Protein AF-A0A9D2LZL7-F1 (afdb_monomer_lite)

Sequence (70 aa):
MNKEEIKKILPHREPMLLVDEVELIDGVAHGKCHIRGDEFFLQGHFPGNPVVPGVIQCEMLAQSACVLLA

Organism: NCBI:txid2838416

Secondary structure (DSSP, 8-state):
--HHHHHHH----TTS---SEEEEETTEEEEE----S--HHHHSS-TTS----HHHHHHHHHHHHHGGG-

pLDDT: mean 96.25, std 2.89, range [77.75, 98.56]

Foldseek 3Di:
DAPVVLVVQDVDDPPLPAFGDWDADPLDIDTDGDDPCPRPQQVVCPVVDGDDDPVSVVSSRVSSVSVSVD

Structure (mmCIF, N/CA/C/O backbone):
data_AF-A0A9D2LZL7-F1
#
_entry.id   AF-A0A9D2LZL7-F1
#
loop_
_atom_site.group_PDB
_atom_site.id
_atom_site.type_symbol
_atom_site.label_atom_id
_atom_site.label_alt_id
_atom_site.label_comp_id
_atom_site.label_asym_id
_atom_site.label_entity_id
_atom_site.label_seq_id
_atom_site.pdbx_PDB_ins_code
_atom_site.Cartn_x
_atom_site.Cartn_y
_atom_site.Cartn_z
_atom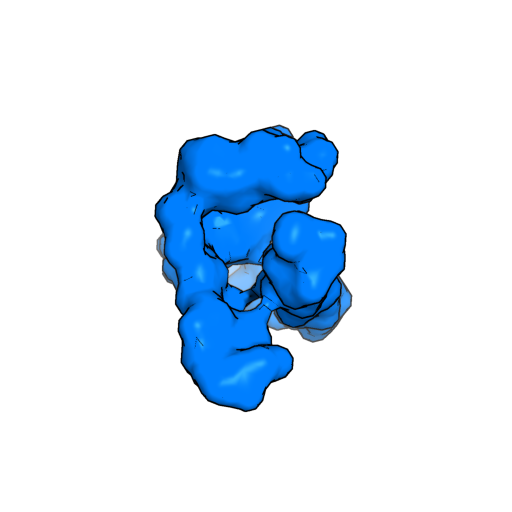_site.occupancy
_atom_site.B_iso_or_equiv
_atom_site.auth_seq_id
_atom_site.auth_comp_id
_atom_site.auth_asym_id
_atom_site.auth_atom_id
_atom_site.pdbx_PDB_model_num
ATOM 1 N N . MET A 1 1 ? 8.694 -5.841 -8.469 1.00 93.88 1 MET A N 1
ATOM 2 C CA . MET A 1 1 ? 9.575 -5.022 -7.619 1.00 93.88 1 MET A CA 1
ATOM 3 C C . MET A 1 1 ? 9.235 -5.302 -6.175 1.00 93.88 1 MET A C 1
ATOM 5 O O . MET A 1 1 ? 8.064 -5.217 -5.819 1.00 93.88 1 MET A O 1
ATOM 9 N N . ASN A 1 2 ? 10.228 -5.673 -5.377 1.00 96.38 2 ASN A N 1
ATOM 10 C CA . ASN A 1 2 ? 10.076 -5.839 -3.934 1.00 96.38 2 ASN A CA 1
ATOM 11 C C . ASN A 1 2 ? 10.197 -4.486 -3.207 1.00 96.38 2 ASN A C 1
ATOM 13 O O . ASN A 1 2 ? 10.580 -3.471 -3.793 1.00 96.38 2 ASN A O 1
ATOM 17 N N . LYS A 1 3 ? 9.902 -4.479 -1.906 1.00 95.44 3 LYS A N 1
ATOM 18 C CA . LYS A 1 3 ? 9.874 -3.269 -1.072 1.00 95.44 3 LYS A CA 1
ATOM 19 C C . LYS A 1 3 ? 11.168 -2.445 -1.101 1.00 95.44 3 LYS A C 1
ATOM 21 O O . LYS A 1 3 ? 11.112 -1.216 -1.111 1.00 95.44 3 LYS A O 1
ATOM 26 N N . GLU A 1 4 ? 12.329 -3.093 -1.158 1.00 96.44 4 GLU A N 1
ATOM 27 C CA . GLU A 1 4 ? 13.626 -2.403 -1.185 1.00 96.44 4 GLU A CA 1
ATOM 28 C C . GLU A 1 4 ? 13.922 -1.765 -2.547 1.00 96.44 4 GLU A C 1
ATOM 30 O O . GLU A 1 4 ? 14.548 -0.707 -2.620 1.00 96.44 4 GLU A O 1
ATOM 35 N N . GLU A 1 5 ? 13.437 -2.360 -3.635 1.00 96.06 5 GLU A N 1
ATOM 36 C CA . GLU A 1 5 ? 13.473 -1.743 -4.964 1.00 96.06 5 GLU A CA 1
ATOM 37 C C . GLU A 1 5 ? 12.515 -0.549 -5.039 1.00 96.06 5 GLU A C 1
ATOM 39 O O . GLU A 1 5 ? 12.897 0.515 -5.525 1.00 96.06 5 GLU A O 1
ATOM 44 N N . ILE A 1 6 ? 11.310 -0.679 -4.473 1.00 96.62 6 ILE A N 1
ATOM 45 C CA . ILE A 1 6 ? 10.310 0.398 -4.422 1.00 96.62 6 ILE A CA 1
ATOM 46 C C . ILE A 1 6 ? 10.848 1.618 -3.658 1.00 96.62 6 ILE A C 1
ATOM 48 O O . ILE A 1 6 ? 10.674 2.747 -4.113 1.00 96.62 6 ILE A O 1
ATOM 52 N N . LYS A 1 7 ? 11.568 1.424 -2.544 1.00 96.56 7 LYS A N 1
ATOM 53 C CA . LYS A 1 7 ? 12.182 2.517 -1.756 1.00 96.56 7 LYS A CA 1
ATOM 54 C C . LYS A 1 7 ? 13.218 3.349 -2.521 1.00 96.56 7 LYS A C 1
ATOM 56 O O . LYS A 1 7 ? 13.532 4.460 -2.082 1.00 96.56 7 LYS A O 1
ATOM 61 N N . LYS A 1 8 ? 13.770 2.827 -3.623 1.00 95.69 8 LYS A N 1
ATOM 62 C CA . LYS A 1 8 ? 14.699 3.562 -4.500 1.00 95.69 8 LYS A CA 1
ATOM 63 C C . LYS A 1 8 ? 13.967 4.491 -5.471 1.00 95.69 8 LYS A C 1
ATOM 65 O O . LYS A 1 8 ? 14.556 5.471 -5.906 1.00 95.69 8 LYS A O 1
ATOM 70 N N . ILE A 1 9 ? 12.707 4.186 -5.781 1.00 94.75 9 ILE A N 1
ATOM 71 C CA . ILE A 1 9 ? 11.848 4.969 -6.678 1.00 94.75 9 ILE A CA 1
ATOM 72 C C . ILE A 1 9 ? 11.024 5.971 -5.871 1.00 94.75 9 ILE A C 1
ATOM 74 O O . ILE A 1 9 ? 10.987 7.160 -6.177 1.00 94.75 9 ILE A O 1
ATOM 78 N N . LEU A 1 10 ? 10.350 5.487 -4.826 1.00 96.19 10 LEU A N 1
ATOM 79 C CA . LEU A 1 10 ? 9.448 6.292 -4.016 1.00 96.19 10 LEU A CA 1
ATOM 80 C C . LEU A 1 10 ? 10.191 6.933 -2.837 1.00 96.19 10 LEU A C 1
ATOM 82 O O . LEU A 1 10 ? 10.950 6.252 -2.138 1.00 96.19 10 LEU A O 1
ATOM 86 N N . PRO A 1 11 ? 9.907 8.209 -2.520 1.00 96.38 11 PRO A N 1
ATOM 87 C CA . PRO A 1 11 ? 10.423 8.845 -1.311 1.00 96.38 11 PRO A CA 1
ATOM 88 C C . PRO A 1 11 ? 9.710 8.359 -0.035 1.00 96.38 11 PRO A C 1
ATOM 90 O O . PRO A 1 11 ? 10.239 8.532 1.060 1.00 96.38 11 PRO A O 1
ATOM 93 N N . HIS A 1 12 ? 8.530 7.738 -0.157 1.00 97.62 12 HIS A N 1
ATOM 94 C CA . HIS A 1 12 ? 7.719 7.253 0.964 1.00 97.62 12 HIS A CA 1
ATOM 95 C C . HIS A 1 12 ? 8.472 6.255 1.852 1.00 97.62 12 HIS A C 1
ATOM 97 O O . HIS A 1 12 ? 9.190 5.379 1.364 1.00 97.62 12 HIS A O 1
ATOM 103 N N . ARG A 1 13 ? 8.285 6.369 3.169 1.00 97.62 13 ARG A N 1
ATOM 104 C CA . ARG A 1 13 ? 8.837 5.471 4.194 1.00 97.62 13 ARG A CA 1
ATOM 105 C C . ARG A 1 13 ? 7.757 5.106 5.200 1.00 97.62 13 ARG A C 1
ATOM 107 O O . ARG A 1 13 ? 6.696 5.729 5.245 1.00 97.62 13 ARG A O 1
ATOM 114 N N . GLU A 1 14 ? 8.021 4.076 5.987 1.00 96.50 14 GLU A N 1
ATOM 115 C CA . GLU A 1 14 ? 7.127 3.601 7.032 1.00 96.50 14 GLU A CA 1
ATOM 116 C C . GLU A 1 14 ? 6.755 4.736 8.019 1.00 96.50 14 GLU A C 1
ATOM 118 O O . GLU A 1 14 ? 7.610 5.552 8.367 1.00 96.50 14 GLU A O 1
ATOM 123 N N . PRO A 1 15 ? 5.486 4.808 8.472 1.00 95.50 15 PRO A N 1
ATOM 124 C CA . PRO A 1 15 ? 4.393 3.871 8.191 1.00 95.50 15 PRO A CA 1
ATOM 125 C C . PRO A 1 15 ? 3.581 4.190 6.914 1.00 95.50 15 PRO A C 1
ATOM 127 O O . PRO A 1 15 ? 2.568 3.542 6.676 1.00 95.50 15 PRO A O 1
ATOM 130 N N . MET A 1 16 ? 4.003 5.161 6.092 1.00 97.00 16 MET A N 1
ATOM 131 C CA . MET A 1 16 ? 3.290 5.617 4.882 1.00 97.00 16 MET A CA 1
ATOM 132 C C . MET A 1 16 ? 3.846 5.061 3.562 1.00 97.00 16 MET A C 1
ATOM 134 O O . MET A 1 16 ? 3.422 5.480 2.489 1.00 97.00 16 MET A O 1
ATOM 138 N N . LEU A 1 17 ? 4.769 4.099 3.613 1.00 97.38 17 LEU A N 1
ATOM 139 C CA . LEU A 1 17 ? 5.060 3.223 2.480 1.00 97.38 17 LEU A CA 1
ATOM 140 C C . LEU A 1 17 ? 4.067 2.056 2.522 1.00 97.38 17 LEU A C 1
ATOM 142 O O . LEU A 1 17 ? 4.224 1.142 3.334 1.00 97.38 17 LEU A O 1
ATOM 146 N N . LEU A 1 18 ? 3.029 2.132 1.690 1.00 97.62 18 LEU A N 1
ATOM 147 C CA . LEU A 1 18 ? 1.817 1.315 1.823 1.00 97.62 18 LEU A CA 1
ATOM 148 C C . LEU A 1 18 ? 1.748 0.132 0.847 1.00 97.62 18 LEU A C 1
ATOM 150 O O . LEU A 1 18 ? 0.821 -0.670 0.925 1.00 97.62 18 LEU A O 1
ATOM 154 N N . VAL A 1 19 ? 2.712 0.020 -0.066 1.00 97.56 19 VAL A N 1
ATOM 155 C CA . VAL A 1 19 ? 2.844 -1.091 -1.016 1.00 97.56 19 VAL A CA 1
ATOM 156 C C . VAL A 1 19 ? 4.008 -1.995 -0.609 1.00 97.56 19 VAL A C 1
ATOM 158 O O . VAL A 1 19 ? 5.070 -1.512 -0.208 1.00 97.56 19 VAL A O 1
ATOM 161 N N . ASP A 1 20 ? 3.816 -3.308 -0.706 1.00 97.12 20 ASP A N 1
ATOM 162 C CA . ASP A 1 20 ? 4.861 -4.296 -0.410 1.00 97.12 20 ASP A CA 1
ATOM 163 C C . ASP A 1 20 ? 5.566 -4.752 -1.690 1.00 97.12 20 ASP A C 1
ATOM 165 O O . ASP A 1 20 ? 6.792 -4.885 -1.721 1.00 97.12 20 ASP A O 1
ATOM 169 N N . GLU A 1 21 ? 4.789 -4.940 -2.758 1.00 97.62 21 GLU A N 1
ATOM 170 C CA . GLU A 1 21 ? 5.271 -5.358 -4.070 1.00 97.62 21 GLU A CA 1
ATOM 171 C C . GLU A 1 21 ? 4.517 -4.621 -5.178 1.00 97.62 21 GLU A C 1
ATOM 173 O O . GLU A 1 21 ? 3.327 -4.333 -5.051 1.00 97.62 21 GLU A O 1
ATOM 178 N N . VAL A 1 22 ? 5.203 -4.346 -6.286 1.00 97.56 22 VAL A N 1
ATOM 179 C CA . VAL A 1 22 ? 4.583 -3.822 -7.511 1.00 97.56 22 VAL A CA 1
ATOM 180 C C . VAL A 1 22 ? 5.159 -4.554 -8.715 1.00 97.56 22 VAL A C 1
ATOM 182 O O . VAL A 1 22 ? 6.377 -4.595 -8.896 1.00 97.56 22 VAL A O 1
ATOM 185 N N . GLU A 1 23 ? 4.302 -5.138 -9.541 1.00 96.25 23 GLU A N 1
ATOM 186 C CA . GLU A 1 23 ? 4.667 -5.783 -10.806 1.00 96.25 23 GLU A CA 1
ATOM 187 C C . GLU A 1 23 ? 4.181 -4.934 -11.983 1.00 96.25 23 GLU A C 1
ATOM 189 O O . GLU A 1 23 ? 3.093 -4.369 -11.930 1.00 96.25 23 GLU A O 1
ATOM 194 N N . LEU A 1 24 ? 4.981 -4.842 -13.047 1.00 94.94 24 LEU A N 1
ATOM 195 C CA . LEU A 1 24 ? 4.595 -4.174 -14.287 1.00 94.94 24 LEU A CA 1
ATOM 196 C C . LEU A 1 24 ? 4.312 -5.235 -15.348 1.00 94.94 24 LEU A C 1
ATOM 198 O O . LEU A 1 24 ? 5.215 -5.982 -15.724 1.00 94.94 24 LEU A O 1
ATOM 202 N N . ILE A 1 25 ? 3.068 -5.299 -15.815 1.00 95.38 25 ILE A N 1
ATOM 203 C CA . ILE A 1 25 ? 2.606 -6.272 -16.809 1.00 95.38 25 ILE A CA 1
ATOM 204 C C . ILE A 1 25 ? 1.884 -5.494 -17.904 1.00 95.38 25 ILE A C 1
ATOM 206 O O . ILE A 1 25 ? 0.919 -4.793 -17.621 1.00 95.38 25 ILE 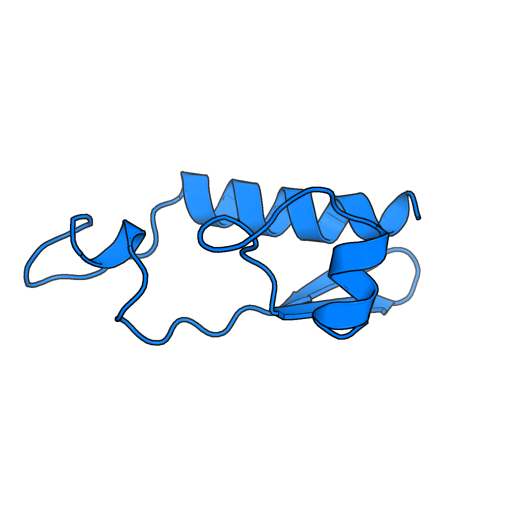A O 1
ATOM 210 N N . ASP A 1 26 ? 2.381 -5.567 -19.140 1.00 94.88 26 ASP A N 1
ATOM 211 C CA . ASP A 1 26 ? 1.768 -4.937 -20.320 1.00 94.88 26 ASP A CA 1
ATOM 212 C C . ASP A 1 26 ? 1.402 -3.446 -20.137 1.00 94.88 26 ASP A C 1
ATOM 214 O O . ASP A 1 26 ? 0.365 -2.971 -20.594 1.00 94.88 26 ASP A O 1
ATOM 218 N N . GLY A 1 27 ? 2.262 -2.687 -19.447 1.00 93.12 27 GLY A N 1
ATOM 219 C CA . GLY A 1 27 ? 2.050 -1.256 -19.181 1.00 93.12 27 GLY A CA 1
ATOM 220 C C . GLY A 1 27 ? 1.092 -0.949 -18.023 1.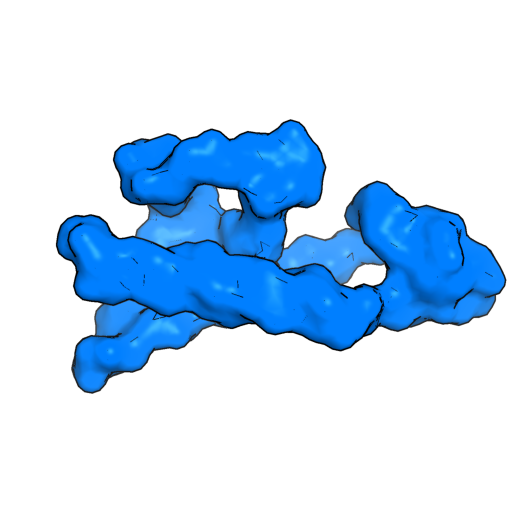00 93.12 27 GLY A C 1
ATOM 221 O O . GLY A 1 27 ? 0.765 0.215 -17.798 1.00 93.12 27 GLY A O 1
ATOM 222 N N . VAL A 1 28 ? 0.666 -1.963 -17.268 1.00 95.94 28 VAL A N 1
ATOM 223 C CA . VAL A 1 28 ? -0.183 -1.833 -16.078 1.00 95.94 28 VAL A CA 1
ATOM 224 C C . VAL A 1 28 ? 0.622 -2.160 -14.821 1.00 95.94 28 VAL A C 1
ATOM 226 O O . VAL A 1 28 ? 1.287 -3.192 -14.745 1.00 95.94 28 VAL A O 1
ATOM 229 N N . ALA A 1 29 ? 0.554 -1.285 -13.815 1.00 97.12 29 ALA A N 1
ATOM 230 C CA . ALA A 1 29 ? 1.146 -1.534 -12.505 1.00 97.12 29 ALA A CA 1
ATOM 231 C C . ALA A 1 29 ? 0.167 -2.300 -11.603 1.00 97.12 29 ALA A C 1
ATOM 233 O O . ALA A 1 29 ? -0.917 -1.816 -11.279 1.00 97.12 29 ALA A O 1
ATOM 234 N 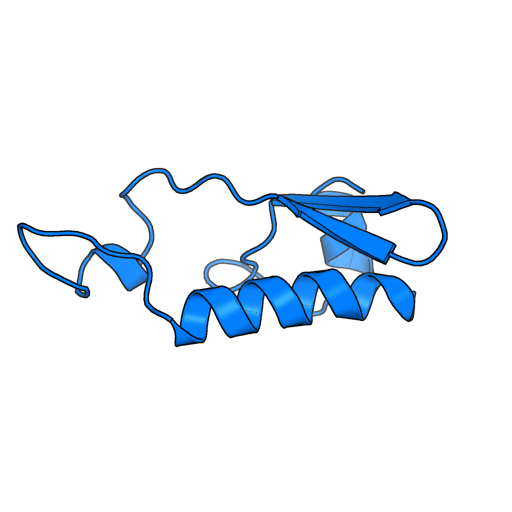N . HIS A 1 30 ? 0.579 -3.483 -11.162 1.00 97.44 30 HIS A N 1
ATOM 235 C CA . HIS A 1 30 ? -0.138 -4.338 -10.227 1.00 97.44 30 HIS A CA 1
ATOM 236 C C . HIS A 1 30 ? 0.525 -4.244 -8.850 1.00 97.44 30 HIS A C 1
ATOM 238 O O . HIS A 1 30 ? 1.546 -4.883 -8.597 1.00 97.44 30 HIS A O 1
ATOM 244 N N . GLY A 1 31 ? -0.047 -3.425 -7.967 1.00 96.75 31 GLY A N 1
ATOM 245 C CA . GLY A 1 31 ? 0.395 -3.295 -6.579 1.00 96.75 31 GLY A CA 1
ATOM 246 C C . GLY A 1 31 ? -0.208 -4.359 -5.665 1.00 96.75 31 GLY A C 1
ATOM 247 O O . GLY A 1 31 ? -1.390 -4.688 -5.774 1.00 96.75 31 GLY A O 1
ATOM 248 N N . LYS A 1 32 ? 0.594 -4.872 -4.732 1.00 97.44 32 LYS A N 1
ATOM 249 C CA . LYS A 1 32 ? 0.171 -5.771 -3.654 1.00 97.44 32 LYS A CA 1
ATOM 250 C C . LYS A 1 32 ? 0.537 -5.147 -2.309 1.00 97.44 32 LYS A C 1
ATOM 252 O O . LYS A 1 32 ? 1.650 -4.653 -2.120 1.00 97.44 32 LYS A O 1
ATOM 257 N N . CYS A 1 33 ? -0.397 -5.200 -1.366 1.00 96.00 33 CYS A N 1
ATOM 258 C CA . CYS A 1 33 ? -0.146 -4.912 0.042 1.00 96.00 33 CYS A CA 1
ATOM 259 C C . CYS A 1 33 ? -0.777 -6.014 0.895 1.00 96.00 33 CYS A C 1
ATOM 261 O O . CYS A 1 33 ? -1.857 -6.520 0.569 1.00 96.00 33 CYS A O 1
ATOM 263 N N . HIS A 1 34 ? -0.102 -6.403 1.970 1.00 95.69 34 HIS A N 1
ATOM 264 C CA . HIS A 1 34 ? -0.645 -7.336 2.945 1.00 95.69 34 HIS A CA 1
ATOM 265 C C . HIS A 1 34 ? -1.073 -6.589 4.209 1.00 95.69 34 HIS A C 1
ATOM 267 O O . HIS A 1 34 ? -0.239 -6.062 4.944 1.00 95.69 34 HIS A O 1
ATOM 273 N N . ILE A 1 35 ? -2.382 -6.573 4.462 1.00 95.81 35 ILE A N 1
ATOM 274 C CA . ILE A 1 35 ? -2.978 -5.950 5.645 1.00 95.81 35 ILE A CA 1
ATOM 275 C C . ILE A 1 35 ? -2.953 -6.951 6.803 1.00 95.81 35 ILE A C 1
ATOM 277 O O . ILE A 1 35 ? -3.648 -7.968 6.756 1.00 95.81 35 ILE A O 1
ATOM 281 N N . ARG A 1 36 ? -2.155 -6.669 7.836 1.00 95.38 36 ARG A N 1
ATOM 282 C CA . ARG A 1 36 ? -1.956 -7.541 9.007 1.00 95.38 36 ARG A CA 1
ATOM 283 C C . ARG A 1 36 ? -2.974 -7.301 10.119 1.00 95.38 36 ARG A C 1
ATOM 285 O O . ARG A 1 36 ? -3.163 -8.175 10.961 1.00 95.38 36 ARG A O 1
ATOM 292 N N . GLY A 1 37 ? -3.619 -6.137 10.140 1.00 95.56 37 GLY A N 1
ATOM 293 C CA . GLY A 1 37 ? -4.542 -5.730 11.201 1.00 95.56 37 GLY A CA 1
ATOM 294 C C . GLY A 1 37 ? -3.903 -4.838 12.269 1.00 95.56 37 GLY A C 1
ATOM 295 O O . GLY A 1 37 ? -4.625 -4.287 13.098 1.00 95.56 37 GLY A O 1
ATOM 296 N N . ASP A 1 38 ? -2.576 -4.677 12.251 1.00 95.44 38 ASP A N 1
ATOM 297 C CA . ASP A 1 38 ? -1.812 -3.852 13.197 1.00 95.44 38 ASP A CA 1
ATOM 298 C C . ASP A 1 38 ? -1.449 -2.462 12.650 1.00 95.44 38 ASP A C 1
ATOM 300 O O . ASP A 1 38 ? -0.870 -1.639 13.367 1.00 95.44 38 ASP A O 1
ATOM 304 N N . GLU A 1 39 ? -1.807 -2.179 11.395 1.00 97.19 39 GLU A N 1
ATOM 305 C CA . GLU A 1 39 ? -1.505 -0.917 10.734 1.00 97.19 39 GLU A CA 1
ATOM 306 C C . GLU A 1 39 ? -2.095 0.282 11.487 1.00 97.19 39 GLU A C 1
ATOM 308 O O . GLU A 1 39 ? -3.230 0.252 11.971 1.00 97.19 39 GLU A O 1
ATOM 313 N N . PHE A 1 40 ? -1.345 1.391 11.523 1.00 96.56 40 PHE A N 1
ATOM 314 C CA . PHE A 1 40 ? -1.729 2.599 12.264 1.00 96.56 40 PHE A CA 1
ATOM 315 C C . PHE A 1 40 ? -3.126 3.117 11.879 1.00 96.56 40 PHE A C 1
ATOM 317 O O . PHE A 1 40 ? -3.863 3.609 12.731 1.00 96.56 40 PHE A O 1
ATOM 324 N N . PHE A 1 41 ? -3.516 2.978 10.606 1.00 97.31 41 PHE A N 1
ATOM 325 C CA . PHE A 1 41 ? -4.817 3.427 10.118 1.00 97.31 41 PHE A CA 1
ATOM 326 C C . PHE A 1 41 ? -5.975 2.518 10.553 1.00 97.31 41 PHE A C 1
ATOM 328 O O . PHE A 1 41 ? -7.107 2.987 10.581 1.00 97.31 41 PHE A O 1
ATOM 335 N N . LEU A 1 42 ? -5.727 1.259 10.935 1.00 98.12 42 LEU A N 1
ATOM 336 C CA . LEU A 1 42 ? -6.766 0.348 11.438 1.00 98.12 42 LEU A CA 1
ATOM 337 C C . LEU A 1 42 ? -7.035 0.523 12.932 1.00 98.12 42 LEU A C 1
ATOM 339 O O . LEU A 1 42 ? -8.156 0.283 13.374 1.00 98.12 42 LEU A O 1
ATOM 343 N N . GLN A 1 43 ? -6.054 1.009 13.699 1.00 97.00 43 GLN A N 1
ATOM 344 C CA . GLN A 1 43 ? -6.204 1.253 15.141 1.00 97.00 43 GLN A CA 1
ATOM 345 C C . GLN A 1 43 ? -7.361 2.217 15.454 1.00 97.00 43 GLN A C 1
ATOM 347 O O . GLN A 1 43 ? -8.029 2.079 16.478 1.00 97.00 43 GLN A O 1
ATOM 352 N N . GLY A 1 44 ? -7.610 3.179 14.558 1.00 97.38 44 GLY A N 1
ATOM 353 C CA . GLY A 1 44 ? -8.677 4.173 14.680 1.00 97.38 44 GLY A CA 1
ATOM 354 C C . GLY A 1 44 ? -9.835 4.019 13.690 1.00 97.38 44 GLY A C 1
ATOM 355 O O . GLY A 1 44 ? -10.808 4.761 13.809 1.00 97.38 44 GLY A O 1
ATOM 356 N N . HIS A 1 45 ? -9.771 3.087 12.733 1.00 97.88 45 HIS A N 1
ATOM 357 C CA . HIS A 1 45 ? -10.772 2.971 11.667 1.00 97.88 45 HIS A CA 1
ATOM 358 C C . HIS A 1 45 ? -11.244 1.521 11.488 1.00 97.88 45 HIS A C 1
ATOM 360 O O . HIS A 1 45 ? -10.765 0.808 10.617 1.00 97.88 45 HIS A O 1
ATOM 366 N N . PHE A 1 46 ? -12.166 1.022 12.310 1.00 97.88 46 PHE A N 1
ATOM 367 C CA . PHE A 1 46 ? -12.646 1.596 13.573 1.00 97.88 46 PHE A CA 1
ATOM 368 C C . PHE A 1 46 ? -12.289 0.661 14.737 1.00 97.88 46 PHE A C 1
ATOM 370 O O . PHE A 1 46 ? -12.178 -0.551 14.526 1.00 97.88 46 PHE A O 1
ATOM 377 N N . PRO A 1 47 ? -12.155 1.167 15.978 1.00 97.00 47 PRO A N 1
ATOM 378 C CA . PRO A 1 47 ? -11.976 0.303 17.141 1.00 97.00 47 PRO A CA 1
ATOM 379 C C . PRO A 1 47 ? -13.079 -0.767 17.220 1.00 97.00 47 PRO A C 1
ATOM 381 O O . PRO A 1 47 ? -14.265 -0.445 17.193 1.00 97.00 47 PRO A O 1
ATOM 384 N N . GLY A 1 48 ? -12.689 -2.045 17.284 1.00 96.56 48 GLY A N 1
ATOM 385 C CA . GLY A 1 48 ? -13.613 -3.191 17.312 1.00 96.56 48 GLY A CA 1
ATOM 386 C C . GLY A 1 48 ? -14.239 -3.577 15.963 1.00 96.56 48 GLY A C 1
ATOM 387 O O . GLY A 1 48 ? -14.924 -4.594 15.895 1.00 96.56 48 GLY A O 1
ATOM 388 N N . ASN A 1 49 ? -13.996 -2.811 14.896 1.00 97.38 49 ASN A N 1
ATOM 389 C CA . ASN A 1 49 ? -14.450 -3.106 13.536 1.00 97.38 49 ASN A CA 1
ATOM 390 C C . ASN A 1 49 ? -13.470 -2.507 12.500 1.00 97.38 49 ASN A C 1
ATOM 392 O O . ASN A 1 49 ? -13.771 -1.473 11.892 1.00 97.38 49 ASN A O 1
ATOM 396 N N . PRO A 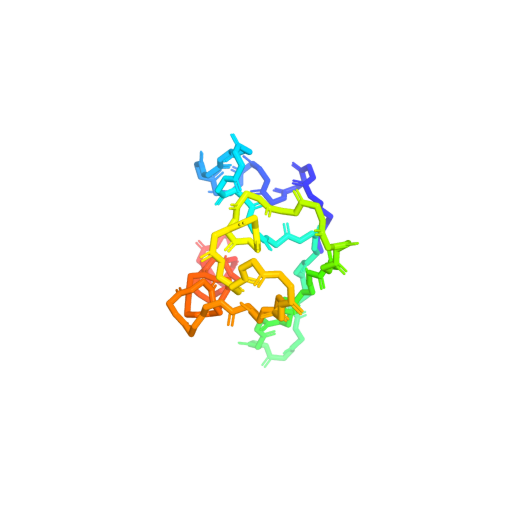1 50 ? -12.265 -3.086 12.345 1.00 97.81 50 PRO A N 1
ATOM 397 C CA . PRO A 1 50 ? -11.218 -2.528 11.496 1.00 97.81 50 PRO A CA 1
ATOM 398 C C . PRO A 1 50 ? -11.585 -2.631 10.011 1.00 97.81 50 PRO A C 1
ATOM 400 O O . PRO A 1 50 ? -11.974 -3.687 9.516 1.00 97.81 50 PRO A O 1
ATOM 403 N N . VAL A 1 51 ? -11.427 -1.525 9.289 1.00 97.94 51 VAL A N 1
ATOM 404 C CA . VAL A 1 51 ? -11.705 -1.377 7.858 1.00 97.94 51 VAL A CA 1
ATOM 405 C C . VAL A 1 51 ? -10.633 -0.477 7.254 1.00 97.94 51 VAL A C 1
ATOM 407 O O . VAL A 1 51 ? -10.378 0.610 7.762 1.00 97.94 51 VAL A O 1
ATOM 410 N N . VAL A 1 52 ? -10.023 -0.872 6.138 1.00 98.12 52 VAL A N 1
ATOM 411 C CA . VAL A 1 52 ? -9.032 -0.022 5.458 1.00 98.12 52 VAL A CA 1
ATOM 412 C C . VAL A 1 52 ? -9.715 1.256 4.941 1.00 98.12 52 VAL A C 1
ATOM 414 O O . VAL A 1 52 ? -10.646 1.146 4.135 1.00 98.12 52 VAL A O 1
ATOM 417 N N . PRO A 1 53 ? -9.277 2.467 5.345 1.00 98.56 53 PRO A N 1
ATOM 418 C CA . PRO A 1 53 ? -9.882 3.707 4.864 1.00 98.56 53 PRO A CA 1
ATOM 419 C C . PRO A 1 53 ? -9.799 3.826 3.338 1.00 98.56 53 PRO A C 1
ATOM 421 O O . PRO A 1 53 ? -8.767 3.521 2.743 1.00 98.56 53 PRO A O 1
ATOM 424 N N . GLY A 1 54 ? -10.848 4.340 2.691 1.00 98.50 54 GLY A N 1
ATOM 425 C CA . GLY A 1 54 ? -10.852 4.509 1.230 1.00 98.50 54 GLY A CA 1
ATOM 426 C C . GLY A 1 54 ? -9.694 5.380 0.724 1.00 98.50 54 GLY A C 1
ATOM 427 O O . GLY A 1 54 ? -9.062 5.055 -0.274 1.00 98.50 54 GLY A O 1
ATOM 428 N N . VAL A 1 55 ? -9.334 6.431 1.468 1.00 98.50 55 VAL A N 1
ATOM 429 C CA . VAL A 1 55 ? -8.191 7.303 1.136 1.00 98.50 55 VAL A C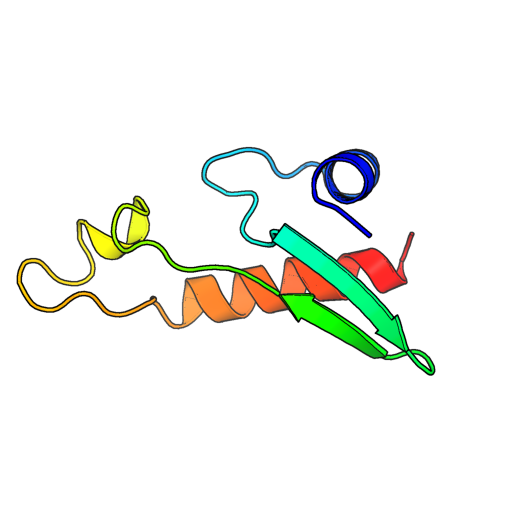A 1
ATOM 430 C C . VAL A 1 55 ? -6.838 6.587 1.211 1.00 98.50 55 VAL A C 1
ATOM 432 O O . VAL A 1 55 ? -5.942 6.911 0.440 1.00 98.50 55 VAL A O 1
ATOM 435 N N . ILE A 1 56 ? -6.699 5.578 2.077 1.00 98.38 56 ILE A N 1
ATOM 436 C CA . ILE A 1 56 ? -5.493 4.740 2.159 1.00 98.38 56 ILE A CA 1
ATOM 437 C C . ILE A 1 56 ? -5.395 3.840 0.923 1.00 98.38 56 ILE A C 1
ATOM 439 O O . ILE A 1 56 ? -4.311 3.684 0.369 1.00 98.38 56 ILE A O 1
ATOM 443 N N . GLN A 1 57 ? -6.523 3.319 0.431 1.00 97.94 57 GLN A N 1
ATOM 444 C CA . GLN A 1 57 ? -6.557 2.550 -0.819 1.00 97.94 57 GLN A CA 1
ATOM 445 C C . GLN A 1 57 ? -6.198 3.425 -2.033 1.00 97.94 57 GLN A C 1
ATOM 447 O O . GLN A 1 57 ? -5.441 2.989 -2.899 1.00 97.94 57 GLN A O 1
ATOM 452 N N . CYS A 1 58 ? -6.677 4.676 -2.077 1.00 98.44 58 CYS A N 1
ATOM 453 C CA . CYS A 1 58 ? -6.277 5.638 -3.110 1.00 98.44 58 CYS A CA 1
ATOM 454 C C . CYS A 1 58 ? -4.766 5.913 -3.087 1.00 98.44 58 CYS A C 1
ATOM 456 O O . CYS A 1 58 ? -4.137 5.958 -4.141 1.00 98.44 58 CYS A O 1
ATOM 458 N N . GLU A 1 59 ? -4.177 6.062 -1.900 1.00 98.25 59 GLU A N 1
ATOM 459 C CA . GLU A 1 59 ? -2.734 6.271 -1.749 1.00 98.25 59 GLU A CA 1
ATOM 460 C C . GLU A 1 59 ? -1.928 5.032 -2.178 1.00 98.25 59 GLU A C 1
ATOM 462 O O . GLU A 1 59 ? -0.947 5.157 -2.907 1.00 98.25 59 GLU A O 1
ATOM 467 N N . MET A 1 60 ? -2.366 3.821 -1.815 1.00 98.06 60 MET A N 1
ATOM 468 C CA . MET A 1 60 ? -1.753 2.568 -2.288 1.00 98.06 60 MET A CA 1
ATOM 469 C C . MET A 1 60 ? -1.765 2.468 -3.820 1.00 98.06 60 MET A C 1
ATOM 471 O O . MET A 1 60 ? -0.761 2.082 -4.431 1.00 98.06 60 MET A O 1
ATOM 475 N N . LEU A 1 61 ? -2.881 2.850 -4.452 1.00 97.88 61 LEU A N 1
ATOM 476 C CA . LEU A 1 61 ? -2.993 2.916 -5.909 1.00 97.88 61 LEU A CA 1
ATOM 477 C C . LEU A 1 61 ? -2.017 3.946 -6.497 1.00 97.88 61 LEU A C 1
ATOM 479 O O . LEU A 1 61 ? -1.316 3.634 -7.459 1.00 97.88 61 LEU A O 1
ATOM 483 N N . ALA A 1 62 ? -1.929 5.141 -5.906 1.00 97.56 62 ALA A N 1
ATOM 484 C CA . ALA A 1 62 ? -1.023 6.193 -6.359 1.00 97.56 62 ALA A CA 1
ATOM 485 C C . ALA A 1 62 ? 0.454 5.771 -6.255 1.00 97.56 62 ALA A C 1
ATOM 487 O O . ALA A 1 62 ? 1.203 5.918 -7.220 1.00 97.56 62 ALA A O 1
ATOM 488 N N . GLN A 1 63 ? 0.866 5.172 -5.133 1.00 97.69 63 GLN A N 1
ATOM 489 C CA . GLN A 1 63 ? 2.224 4.643 -4.953 1.00 97.69 63 GLN A CA 1
ATOM 490 C C . GLN A 1 63 ? 2.549 3.542 -5.966 1.00 97.69 63 GLN A C 1
ATOM 492 O O . GLN A 1 63 ? 3.649 3.526 -6.520 1.00 97.69 63 GLN A O 1
ATOM 497 N N . SER A 1 64 ? 1.584 2.664 -6.257 1.00 97.44 64 SER A N 1
ATOM 498 C CA . SER A 1 64 ? 1.734 1.631 -7.288 1.00 97.44 64 SER A CA 1
ATOM 499 C C . SER A 1 64 ? 1.911 2.248 -8.678 1.00 97.44 64 SER A C 1
ATOM 501 O O . SER A 1 64 ? 2.795 1.839 -9.425 1.00 97.44 64 SER A O 1
ATOM 503 N N . ALA A 1 65 ? 1.116 3.267 -9.016 1.00 96.69 65 ALA A N 1
ATOM 504 C CA . ALA A 1 65 ? 1.180 3.948 -10.308 1.00 96.69 65 ALA A CA 1
ATOM 505 C C . ALA A 1 65 ? 2.486 4.731 -10.512 1.00 96.69 65 ALA A C 1
ATOM 507 O O . ALA A 1 65 ? 2.990 4.782 -11.630 1.00 96.69 65 ALA A O 1
ATOM 508 N N . CYS A 1 66 ? 3.080 5.294 -9.456 1.00 94.69 66 CYS A N 1
ATOM 509 C CA . CYS A 1 66 ? 4.368 5.991 -9.543 1.00 94.69 66 CYS A CA 1
ATOM 510 C C . CYS A 1 66 ? 5.509 5.100 -10.061 1.00 94.69 66 CYS A C 1
ATOM 512 O O . CYS A 1 66 ? 6.458 5.615 -10.645 1.00 94.69 66 CYS A O 1
ATOM 514 N N . VAL A 1 67 ? 5.410 3.775 -9.908 1.00 90.50 67 VAL A N 1
ATOM 515 C CA . VAL A 1 67 ? 6.381 2.829 -10.483 1.00 90.50 67 VAL A CA 1
ATOM 516 C C . VAL A 1 67 ? 6.377 2.858 -12.019 1.00 90.50 67 VAL A C 1
ATOM 518 O O . VAL A 1 67 ? 7.392 2.549 -12.627 1.00 90.50 67 VAL A O 1
ATOM 521 N N . LEU A 1 68 ? 5.288 3.297 -12.662 1.00 93.31 68 LEU A N 1
ATOM 522 C CA . LEU A 1 68 ? 5.230 3.485 -14.121 1.00 93.31 68 LEU A CA 1
ATOM 523 C C . LEU A 1 68 ? 6.120 4.631 -14.623 1.00 93.31 68 LEU A C 1
ATOM 525 O O . LEU A 1 68 ? 6.358 4.732 -15.823 1.00 93.31 68 LEU A O 1
ATOM 529 N N . LEU A 1 69 ? 6.556 5.517 -13.725 1.00 86.81 69 LEU A N 1
ATOM 530 C CA . LEU A 1 69 ? 7.385 6.684 -14.040 1.00 86.81 69 LEU A CA 1
ATOM 531 C C . LEU A 1 69 ? 8.877 6.450 -13.758 1.00 86.81 69 LEU A C 1
ATOM 533 O O . LEU A 1 69 ? 9.670 7.375 -13.935 1.00 86.81 69 LEU A O 1
ATOM 537 N N . ALA A 1 70 ? 9.227 5.264 -13.256 1.00 77.75 70 ALA A N 1
ATOM 538 C CA . ALA A 1 70 ? 10.579 4.889 -12.860 1.00 77.75 70 ALA A CA 1
ATOM 539 C C . ALA A 1 70 ? 11.462 4.473 -14.042 1.00 77.75 70 ALA A C 1
ATOM 541 O O . ALA A 1 70 ? 10.925 3.915 -15.026 1.00 77.75 70 ALA A O 1
#

Radius of gyration: 12.74 Å; chains: 1; bounding box: 29×16×38 Å

InterPro domains:
  IPR013114 Beta-hydroxydecanoyl thiol ester dehydrase, FabA/FabZ [PF07977] (10-69)
  IPR013114 Beta-hydroxydecanoyl thiol ester dehydrase, FabA/FabZ [PTHR30272] (1-68)
  IPR029069 HotDog domain superfamily [SSF54637] (4-69)